Protein AF-A0A160ILK9-F1 (afdb_monomer)

Sequence (97 aa):
MKDNDETINIQKSHFKFLKNQTDKHDRLQKLLLEYMGYSDEFLITKSALQRLKRSDLSEIVLEQRAMIRKLIDDLEPSKRKEHLEYLDKLYMLQSRT

Mean predicted aligned error: 14.03 Å

Structure (mmCIF, N/CA/C/O backbone):
data_AF-A0A160ILK9-F1
#
_entry.id   AF-A0A160ILK9-F1
#
loop_
_atom_site.group_PDB
_atom_site.id
_atom_site.type_symbol
_atom_site.label_atom_id
_atom_site.label_alt_id
_atom_site.label_comp_id
_atom_site.label_asym_id
_atom_site.label_entity_id
_atom_site.label_seq_id
_atom_site.pdbx_PDB_ins_code
_atom_site.Cartn_x
_atom_site.Cartn_y
_atom_site.Cartn_z
_atom_site.occupancy
_atom_site.B_iso_or_equiv
_atom_site.auth_seq_id
_atom_site.auth_comp_id
_atom_site.auth_asym_id
_atom_site.auth_atom_id
_atom_site.pdbx_PDB_model_num
ATOM 1 N N . MET A 1 1 ? 11.417 27.779 -7.950 1.00 41.25 1 MET A N 1
ATOM 2 C CA . MET A 1 1 ? 12.810 27.714 -8.437 1.00 41.25 1 MET A CA 1
ATOM 3 C C . MET A 1 1 ? 12.767 26.856 -9.684 1.00 41.25 1 MET A C 1
ATOM 5 O O . MET A 1 1 ? 12.164 25.796 -9.620 1.00 41.25 1 MET A O 1
ATOM 9 N N . LYS A 1 2 ? 13.202 27.383 -10.832 1.00 45.62 2 LYS A N 1
ATOM 10 C CA . LYS A 1 2 ? 13.252 26.607 -12.076 1.00 45.62 2 LYS A CA 1
ATOM 11 C C . LYS A 1 2 ? 14.440 25.665 -11.942 1.00 45.62 2 LYS A C 1
ATOM 13 O O . LYS A 1 2 ? 15.542 26.158 -11.718 1.00 45.62 2 LYS A O 1
ATOM 18 N N . ASP A 1 3 ? 14.198 24.363 -12.008 1.00 49.69 3 ASP A N 1
ATOM 19 C CA . ASP A 1 3 ? 15.272 23.389 -12.150 1.00 49.69 3 ASP A CA 1
ATOM 20 C C . ASP A 1 3 ? 16.035 23.752 -13.428 1.00 49.69 3 ASP A C 1
ATOM 22 O O . ASP A 1 3 ? 15.456 23.830 -14.514 1.00 49.69 3 ASP A O 1
ATOM 26 N N . ASN A 1 4 ? 17.311 24.107 -13.278 1.00 54.25 4 ASN A N 1
ATOM 27 C CA . ASN A 1 4 ? 18.196 24.279 -14.417 1.00 54.25 4 ASN A CA 1
ATOM 28 C C . ASN A 1 4 ? 18.372 22.892 -15.039 1.00 54.25 4 ASN A C 1
ATOM 30 O O . ASN A 1 4 ? 18.998 22.026 -14.430 1.00 54.25 4 ASN A O 1
ATOM 34 N N . ASP A 1 5 ? 17.820 22.686 -16.235 1.00 58.22 5 ASP A N 1
ATOM 35 C CA . ASP A 1 5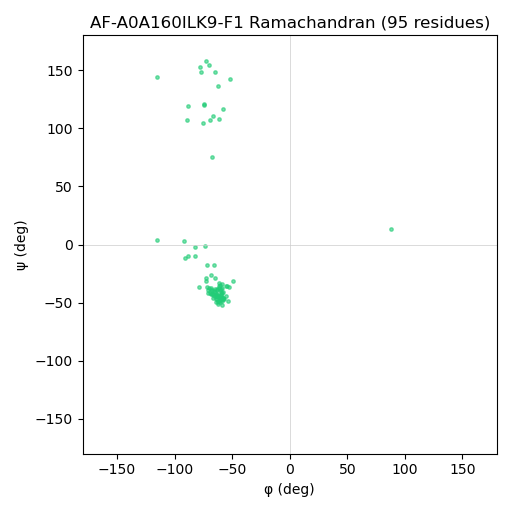 ? 18.119 21.526 -17.078 1.00 58.22 5 ASP A CA 1
ATOM 36 C C . ASP A 1 5 ? 19.579 21.626 -17.557 1.00 58.22 5 ASP A C 1
ATOM 38 O O . ASP A 1 5 ? 19.887 22.008 -18.688 1.00 58.22 5 ASP A O 1
ATOM 42 N N . GLU A 1 6 ? 20.515 21.340 -16.654 1.00 68.00 6 GLU A N 1
ATOM 43 C CA . GLU A 1 6 ? 21.927 21.191 -16.976 1.00 68.00 6 GLU A CA 1
ATOM 44 C C . GLU A 1 6 ? 22.122 19.844 -17.673 1.00 68.00 6 GLU A C 1
ATOM 46 O O . GLU A 1 6 ? 22.100 18.773 -17.065 1.00 68.00 6 GLU A O 1
ATOM 51 N N . THR A 1 7 ? 22.316 19.881 -18.990 1.00 70.06 7 THR A N 1
ATOM 52 C CA . THR A 1 7 ? 22.692 18.693 -19.757 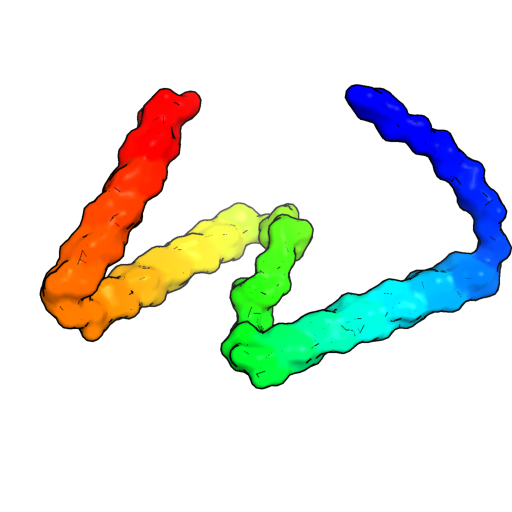1.00 70.06 7 THR A CA 1
ATOM 53 C C . THR A 1 7 ? 24.119 18.278 -19.411 1.00 70.06 7 THR A C 1
ATOM 55 O O . THR A 1 7 ? 25.085 18.909 -19.843 1.00 70.06 7 THR A O 1
ATOM 58 N N . ILE A 1 8 ? 24.258 17.186 -18.659 1.00 72.31 8 ILE A N 1
ATOM 59 C CA . ILE A 1 8 ? 25.553 16.591 -18.315 1.00 72.31 8 ILE A CA 1
ATOM 60 C C . ILE A 1 8 ? 25.952 15.597 -19.410 1.00 72.31 8 ILE A C 1
ATOM 62 O O . ILE A 1 8 ? 25.270 14.600 -19.652 1.00 72.31 8 ILE A O 1
ATOM 66 N N . ASN A 1 9 ? 27.085 15.849 -20.066 1.00 78.25 9 ASN A N 1
ATOM 67 C CA . ASN A 1 9 ? 27.619 14.959 -21.091 1.00 78.25 9 ASN A CA 1
ATOM 68 C C . ASN A 1 9 ? 28.547 13.916 -20.448 1.00 78.25 9 ASN A C 1
ATOM 70 O O . ASN A 1 9 ? 29.650 14.234 -20.007 1.00 78.25 9 ASN A O 1
ATOM 74 N N . ILE A 1 10 ? 28.086 12.669 -20.372 1.00 78.75 10 ILE A N 1
ATOM 75 C CA . ILE A 1 10 ? 28.807 11.550 -19.752 1.00 78.75 10 ILE A CA 1
ATOM 76 C C . ILE A 1 10 ? 29.159 10.482 -20.781 1.00 78.75 10 ILE A C 1
ATOM 78 O O . ILE A 1 10 ? 28.388 10.162 -21.686 1.00 78.75 10 ILE A O 1
ATOM 82 N N . GLN A 1 11 ? 30.329 9.866 -20.603 1.00 87.06 11 GLN A N 1
ATOM 83 C CA . GLN A 1 11 ? 30.734 8.725 -21.417 1.00 87.06 11 GLN A CA 1
ATOM 84 C C . GLN A 1 11 ? 29.764 7.549 -21.227 1.00 87.06 11 GLN A C 1
ATOM 86 O O . GLN A 1 11 ? 29.399 7.198 -20.103 1.00 87.06 11 GLN A O 1
ATOM 91 N N . LYS A 1 12 ? 29.386 6.885 -22.329 1.00 84.50 12 LYS A N 1
ATOM 92 C CA . LYS A 1 12 ? 28.420 5.766 -22.326 1.00 84.50 12 LYS A CA 1
ATOM 93 C C . LYS A 1 12 ? 28.811 4.621 -21.386 1.00 84.50 12 LYS A C 1
ATOM 95 O O . LYS A 1 12 ? 27.939 4.003 -20.779 1.00 84.50 12 LYS A O 1
ATOM 100 N N . SER A 1 13 ? 30.105 4.331 -21.261 1.00 85.31 13 SER A N 1
ATOM 101 C CA . SER A 1 13 ? 30.639 3.322 -20.337 1.00 85.31 13 SER A CA 1
ATOM 102 C C . SER A 1 13 ? 30.386 3.701 -18.878 1.00 85.31 13 SER A C 1
ATOM 104 O O . SER A 1 13 ? 29.918 2.870 -18.101 1.00 85.31 13 SER A O 1
ATOM 106 N N . HIS A 1 14 ? 30.627 4.966 -18.529 1.00 84.94 14 HIS A N 1
ATOM 107 C CA . HIS A 1 14 ? 30.387 5.504 -17.196 1.00 84.94 14 HIS A CA 1
ATOM 108 C C . HIS A 1 14 ? 28.890 5.533 -16.863 1.00 84.94 14 HIS A C 1
ATOM 110 O O . HIS A 1 14 ? 28.493 5.069 -15.799 1.00 84.94 14 HIS A O 1
ATOM 116 N N . PHE A 1 15 ? 28.040 5.944 -17.809 1.00 88.00 15 PHE A N 1
ATOM 117 C CA . PHE A 1 15 ? 26.585 5.853 -17.656 1.00 88.00 15 PHE A CA 1
ATOM 118 C C . PHE A 1 15 ? 26.118 4.411 -17.404 1.00 88.00 15 PHE A C 1
ATOM 120 O O . PHE A 1 15 ? 25.339 4.157 -16.488 1.00 88.00 15 PHE A O 1
ATOM 127 N N . LYS A 1 16 ? 26.621 3.445 -18.185 1.00 88.12 16 LYS A N 1
ATOM 128 C CA . LYS A 1 16 ? 26.276 2.025 -18.023 1.00 88.12 16 LYS A CA 1
ATOM 129 C C . LYS A 1 16 ? 26.724 1.481 -16.667 1.00 88.12 16 LYS A C 1
ATOM 131 O O . LYS A 1 16 ? 26.002 0.700 -16.055 1.00 88.12 16 LYS A O 1
ATOM 136 N N . PHE A 1 17 ? 27.894 1.904 -16.192 1.00 90.88 17 PHE A N 1
ATOM 137 C CA . PHE A 1 17 ? 28.370 1.570 -14.857 1.00 90.88 17 PHE A CA 1
ATOM 138 C C . PHE A 1 17 ? 27.444 2.133 -13.773 1.00 90.88 17 PHE A C 1
ATOM 140 O O . PHE A 1 17 ? 26.989 1.364 -12.931 1.00 90.88 17 PHE A O 1
ATOM 147 N N . LEU A 1 18 ? 27.122 3.429 -13.824 1.00 88.50 18 LEU A N 1
ATOM 148 C CA . LEU A 1 18 ? 26.238 4.079 -12.851 1.00 88.50 18 LEU A CA 1
ATOM 149 C C . LEU A 1 18 ? 24.862 3.413 -12.814 1.00 88.50 18 LEU A C 1
ATOM 151 O O . LEU A 1 18 ? 24.400 3.040 -11.741 1.00 88.50 18 LEU A O 1
ATOM 155 N N . LYS A 1 19 ? 24.262 3.159 -13.982 1.00 90.12 19 LYS A N 1
ATOM 156 C CA . LYS A 1 19 ? 22.977 2.460 -14.085 1.00 90.12 19 LYS A CA 1
ATOM 157 C C . LYS A 1 19 ? 23.021 1.073 -13.439 1.00 90.12 19 LYS A C 1
ATOM 159 O O . LYS A 1 19 ? 22.154 0.745 -12.640 1.00 90.12 19 LYS A O 1
ATOM 164 N N . ASN A 1 20 ? 24.071 0.295 -13.707 1.00 91.19 20 ASN A N 1
ATOM 165 C CA . ASN A 1 20 ? 24.252 -1.010 -13.071 1.00 91.19 20 ASN A CA 1
ATOM 166 C C . ASN A 1 20 ? 24.390 -0.914 -11.540 1.00 91.19 20 ASN A C 1
ATOM 168 O O . ASN A 1 20 ? 23.990 -1.845 -10.845 1.00 91.19 20 ASN A O 1
ATOM 172 N N . GLN A 1 21 ? 24.991 0.155 -11.006 1.00 90.69 21 GLN A N 1
ATOM 173 C CA . GLN A 1 21 ? 25.071 0.361 -9.556 1.00 90.69 21 GLN A CA 1
ATOM 174 C C . GLN A 1 21 ? 23.707 0.722 -8.964 1.00 90.69 21 GLN A C 1
ATOM 176 O O . GLN A 1 21 ? 23.342 0.168 -7.931 1.00 90.69 21 GLN A O 1
ATOM 181 N N . THR A 1 22 ? 22.932 1.574 -9.640 1.00 90.44 22 THR A N 1
ATOM 182 C CA . THR A 1 22 ? 21.551 1.890 -9.249 1.00 90.44 22 THR A CA 1
ATOM 183 C C . THR A 1 22 ? 20.684 0.632 -9.222 1.00 90.44 22 THR A C 1
ATOM 185 O O . THR A 1 22 ? 20.075 0.339 -8.201 1.00 90.44 22 THR A O 1
ATOM 188 N N . ASP A 1 23 ? 20.723 -0.185 -10.278 1.00 85.44 23 ASP A N 1
ATOM 189 C CA . ASP A 1 23 ? 19.930 -1.419 -10.355 1.00 85.44 23 ASP A CA 1
ATOM 190 C C . ASP A 1 23 ? 20.300 -2.415 -9.233 1.00 85.44 23 ASP A C 1
ATOM 192 O O . ASP A 1 23 ? 19.439 -3.099 -8.673 1.00 85.44 23 ASP A O 1
ATOM 196 N N . LYS A 1 24 ? 21.589 -2.499 -8.870 1.00 89.75 24 LYS A N 1
ATOM 197 C CA . LYS A 1 24 ? 22.055 -3.325 -7.743 1.00 89.75 24 LYS A CA 1
ATOM 198 C C . LYS A 1 24 ? 21.565 -2.796 -6.401 1.00 89.75 24 LYS A C 1
ATOM 200 O O . LYS A 1 24 ? 21.159 -3.595 -5.558 1.00 89.75 24 LYS A O 1
ATOM 205 N N . HIS A 1 25 ? 21.620 -1.483 -6.206 1.00 89.25 25 HIS A N 1
ATOM 206 C CA . HIS A 1 25 ? 21.141 -0.838 -4.992 1.00 89.25 25 HIS A CA 1
ATOM 207 C C . HIS A 1 25 ? 19.636 -1.064 -4.810 1.00 89.25 25 HIS A C 1
ATOM 209 O O . HIS A 1 25 ? 19.216 -1.552 -3.763 1.00 89.25 25 HIS A O 1
ATOM 215 N N . ASP A 1 26 ? 18.840 -0.826 -5.854 1.00 79.75 26 ASP A N 1
ATOM 216 C CA . ASP A 1 26 ? 17.388 -1.030 -5.829 1.00 79.75 26 ASP A CA 1
ATOM 217 C C . ASP A 1 26 ? 17.028 -2.488 -5.521 1.00 79.75 26 ASP A C 1
ATOM 219 O O . ASP A 1 26 ? 16.099 -2.769 -4.762 1.00 79.75 26 ASP A O 1
ATOM 223 N N . ARG A 1 27 ? 17.795 -3.439 -6.064 1.00 82.81 27 ARG A N 1
ATOM 224 C CA . ARG A 1 27 ? 17.620 -4.863 -5.768 1.00 82.81 27 ARG A CA 1
ATOM 225 C C . ARG A 1 27 ? 17.944 -5.203 -4.313 1.00 82.81 27 ARG A C 1
ATOM 227 O O . ARG A 1 27 ? 17.198 -5.959 -3.700 1.00 82.81 27 ARG A O 1
ATOM 234 N N . LEU A 1 28 ? 19.041 -4.677 -3.768 1.00 84.12 28 LEU A N 1
ATOM 235 C CA . LEU A 1 28 ? 19.413 -4.892 -2.366 1.00 84.12 28 LEU A CA 1
ATOM 236 C C . LEU A 1 28 ? 18.374 -4.301 -1.414 1.00 84.12 28 LEU A C 1
ATOM 238 O O . LEU A 1 28 ? 18.030 -4.932 -0.419 1.00 84.12 28 LEU A O 1
ATOM 242 N N . GLN A 1 29 ? 17.840 -3.128 -1.747 1.00 78.94 29 GLN A N 1
ATOM 243 C CA . GLN A 1 29 ? 16.784 -2.493 -0.973 1.00 78.94 29 GLN A CA 1
ATOM 244 C C . GLN A 1 29 ? 15.514 -3.352 -0.940 1.00 78.94 29 GLN A C 1
ATOM 246 O O . GLN A 1 29 ? 14.947 -3.538 0.131 1.00 78.94 29 GLN A O 1
ATOM 251 N N . LYS A 1 30 ? 15.094 -3.924 -2.076 1.00 75.12 30 LYS A N 1
ATOM 252 C CA . LYS A 1 30 ? 13.949 -4.850 -2.115 1.00 75.12 30 LYS A CA 1
ATOM 253 C C . LYS A 1 30 ? 14.187 -6.104 -1.279 1.00 75.12 30 LYS A C 1
ATOM 255 O O . LYS A 1 30 ? 13.381 -6.400 -0.408 1.00 75.12 30 LYS A O 1
ATOM 26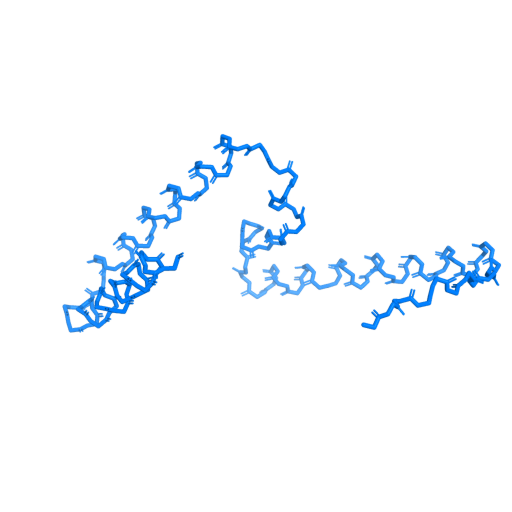0 N N . LEU A 1 31 ? 15.332 -6.762 -1.467 1.00 77.12 31 LEU A N 1
ATOM 261 C CA . LEU A 1 31 ? 15.699 -7.965 -0.711 1.00 77.12 31 LEU A CA 1
ATOM 262 C C . LEU A 1 31 ? 15.741 -7.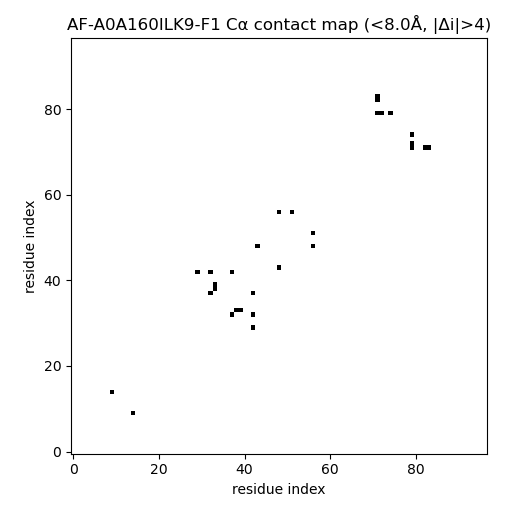720 0.802 1.00 77.12 31 LEU A C 1
ATOM 264 O O . LEU A 1 31 ? 15.346 -8.585 1.577 1.00 77.12 31 LEU A O 1
ATOM 268 N N . LEU A 1 32 ? 16.213 -6.548 1.235 1.00 74.38 32 LEU A N 1
ATOM 269 C CA . LEU A 1 32 ? 16.208 -6.173 2.646 1.00 74.38 32 LEU A CA 1
ATOM 270 C C . LEU A 1 32 ? 14.780 -6.049 3.189 1.00 74.38 32 LEU A C 1
ATOM 272 O O . LEU A 1 32 ? 14.503 -6.502 4.295 1.00 74.38 32 LEU A O 1
ATOM 276 N N . LEU A 1 33 ? 13.879 -5.441 2.421 1.00 68.06 33 LEU A N 1
ATOM 277 C CA . LEU A 1 33 ? 12.494 -5.249 2.838 1.00 68.06 33 LEU A CA 1
ATOM 278 C C . LEU A 1 33 ? 11.717 -6.574 2.855 1.00 68.06 33 LEU A C 1
ATOM 280 O O . LEU A 1 33 ? 10.985 -6.832 3.809 1.00 68.06 33 LEU A O 1
ATOM 284 N N . GLU A 1 34 ? 11.955 -7.447 1.874 1.00 71.81 34 GLU A N 1
ATOM 285 C CA . GLU A 1 34 ? 11.469 -8.832 1.874 1.00 71.81 34 GLU A CA 1
ATOM 286 C C . GLU A 1 34 ? 11.991 -9.602 3.102 1.00 71.81 34 GLU A C 1
ATOM 288 O O . GLU A 1 34 ? 11.214 -10.236 3.813 1.00 71.81 34 GLU A O 1
ATOM 293 N N . TYR A 1 35 ? 13.291 -9.494 3.415 1.00 66.56 35 TYR A N 1
ATOM 294 C CA . TYR A 1 35 ? 13.898 -10.115 4.602 1.00 66.56 35 TYR A CA 1
ATOM 295 C C . TYR A 1 35 ? 13.288 -9.606 5.917 1.00 66.56 35 TYR A C 1
ATOM 297 O O . TYR A 1 35 ? 13.134 -10.367 6.869 1.00 66.56 35 TYR A O 1
ATOM 305 N N . MET A 1 36 ? 12.904 -8.330 5.972 1.00 70.00 36 MET A N 1
ATOM 306 C CA . MET A 1 36 ? 12.194 -7.740 7.111 1.00 70.00 36 MET A CA 1
ATOM 307 C C . MET A 1 36 ? 10.721 -8.175 7.212 1.00 70.00 36 MET A C 1
ATOM 309 O O . MET A 1 36 ? 10.042 -7.776 8.157 1.00 70.00 36 MET A O 1
ATOM 313 N N . GLY A 1 37 ? 10.228 -8.990 6.274 1.00 54.41 37 GLY A N 1
ATOM 314 C CA . GLY A 1 37 ? 8.879 -9.549 6.291 1.00 54.41 37 GLY A CA 1
ATOM 315 C C . GLY A 1 37 ? 7.815 -8.672 5.631 1.00 54.41 37 GLY A C 1
ATOM 316 O O . GLY A 1 37 ? 6.629 -8.939 5.812 1.00 54.41 37 GLY A O 1
ATOM 317 N N . TYR A 1 38 ? 8.201 -7.640 4.873 1.00 67.38 38 TYR A N 1
ATOM 318 C CA . TYR A 1 38 ? 7.245 -6.906 4.042 1.00 67.38 38 TYR A CA 1
ATOM 319 C C . TYR A 1 38 ? 6.882 -7.758 2.821 1.00 67.38 38 TYR A C 1
ATOM 321 O O . TYR A 1 38 ? 7.755 -8.111 2.030 1.00 67.38 38 TYR A O 1
ATOM 329 N N . SER A 1 39 ? 5.598 -8.083 2.651 1.00 57.00 39 SER A N 1
ATOM 330 C CA . SER A 1 39 ? 5.091 -8.693 1.418 1.00 57.00 39 SER A CA 1
ATOM 331 C C . SER A 1 39 ? 5.221 -7.719 0.243 1.00 57.00 39 SER A C 1
ATOM 333 O O . SER A 1 39 ? 5.093 -6.507 0.425 1.00 57.00 39 SER A O 1
ATOM 335 N N . ASP A 1 40 ? 5.433 -8.242 -0.970 1.00 57.09 40 ASP A N 1
ATOM 336 C CA . ASP A 1 40 ? 5.582 -7.460 -2.214 1.00 57.09 40 ASP A CA 1
ATOM 337 C C . ASP A 1 40 ? 4.475 -6.403 -2.407 1.00 57.09 40 ASP A C 1
ATOM 339 O O . ASP A 1 40 ? 4.717 -5.313 -2.926 1.00 57.09 40 ASP A O 1
ATOM 343 N N . GLU A 1 41 ? 3.268 -6.686 -1.917 1.00 54.41 41 GLU A N 1
ATOM 344 C CA . GLU A 1 41 ? 2.103 -5.794 -1.934 1.00 54.41 41 GLU A CA 1
ATOM 345 C C . GLU A 1 41 ? 2.287 -4.520 -1.083 1.00 54.41 41 GLU A C 1
ATOM 347 O O . GLU A 1 41 ? 1.753 -3.465 -1.426 1.00 54.41 41 GLU A O 1
ATOM 352 N N . PHE A 1 42 ? 3.095 -4.570 -0.017 1.00 53.16 42 PHE A N 1
ATOM 353 C CA . PHE A 1 42 ? 3.476 -3.406 0.801 1.00 53.16 42 PHE A CA 1
ATOM 354 C C . PHE A 1 42 ? 4.721 -2.682 0.273 1.00 53.16 42 PHE A C 1
ATOM 356 O O . PHE A 1 42 ? 5.024 -1.572 0.712 1.00 53.16 42 PHE A O 1
ATOM 363 N N . LEU A 1 43 ? 5.422 -3.278 -0.695 1.00 58.34 43 LEU A N 1
ATOM 364 C CA . LEU A 1 43 ? 6.572 -2.689 -1.391 1.00 58.34 43 LEU A CA 1
ATOM 365 C C . LEU A 1 43 ? 6.174 -1.940 -2.660 1.00 58.34 43 LEU A C 1
ATOM 367 O O . LEU A 1 43 ? 7.029 -1.405 -3.375 1.00 58.34 43 LEU A O 1
ATOM 371 N N . ILE A 1 44 ? 4.871 -1.869 -2.934 1.00 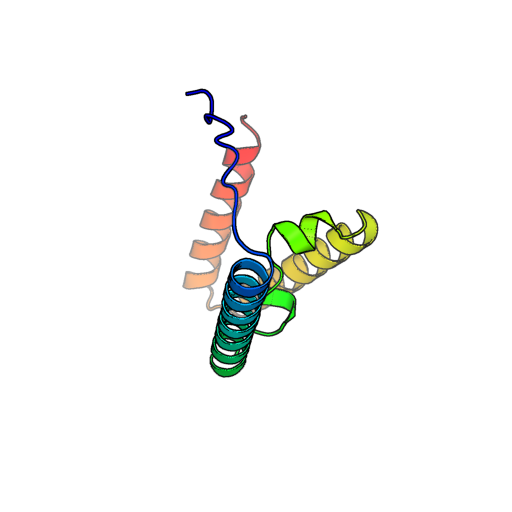64.88 44 ILE A N 1
ATOM 372 C CA . ILE A 1 44 ? 4.321 -1.098 -4.033 1.00 64.88 44 ILE A CA 1
ATOM 373 C C . ILE A 1 44 ? 4.667 0.384 -3.827 1.00 64.88 44 ILE A C 1
ATOM 375 O O . ILE A 1 44 ? 4.146 1.095 -2.968 1.00 64.88 44 ILE A O 1
ATOM 379 N N . THR A 1 45 ? 5.582 0.868 -4.661 1.00 69.00 45 THR A N 1
ATOM 380 C CA . THR A 1 45 ? 5.986 2.269 -4.670 1.00 69.00 45 THR A CA 1
ATOM 381 C C . THR A 1 45 ? 4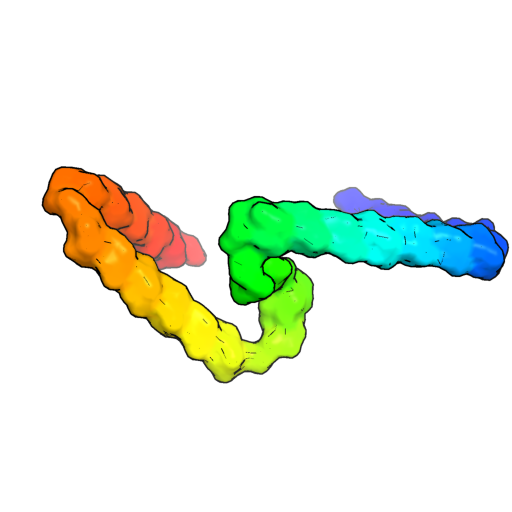.882 3.144 -5.263 1.00 69.00 45 THR A C 1
ATOM 383 O O . THR A 1 45 ? 4.071 2.706 -6.082 1.00 69.00 45 THR A O 1
ATOM 386 N N . LYS A 1 46 ? 4.888 4.440 -4.930 1.00 67.69 46 LYS A N 1
ATOM 387 C CA . LYS A 1 46 ? 3.960 5.422 -5.521 1.00 67.69 46 LYS A CA 1
ATOM 388 C C . LYS A 1 46 ? 3.979 5.403 -7.058 1.00 67.69 46 LYS A C 1
ATOM 390 O O . LYS A 1 46 ? 2.935 5.557 -7.684 1.00 67.69 46 LYS A O 1
ATOM 395 N N . SER A 1 47 ? 5.148 5.191 -7.666 1.00 69.94 47 SER A N 1
ATOM 396 C CA . SER A 1 47 ? 5.293 5.089 -9.122 1.00 69.94 47 SER A CA 1
ATOM 397 C C . SER A 1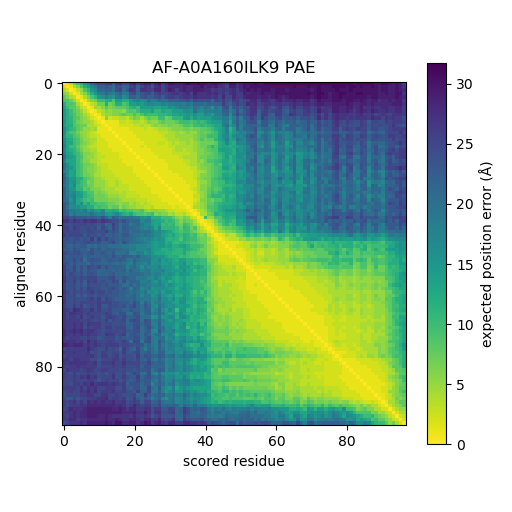 47 ? 4.733 3.783 -9.689 1.00 69.94 47 SER A C 1
ATOM 399 O O . SER A 1 47 ? 4.229 3.784 -10.809 1.00 69.94 47 SER A O 1
ATOM 401 N N . ALA A 1 48 ? 4.776 2.683 -8.931 1.00 69.75 48 ALA A N 1
ATOM 402 C CA . ALA A 1 48 ? 4.115 1.437 -9.302 1.00 69.75 48 ALA A CA 1
ATOM 403 C C . ALA A 1 48 ? 2.584 1.571 -9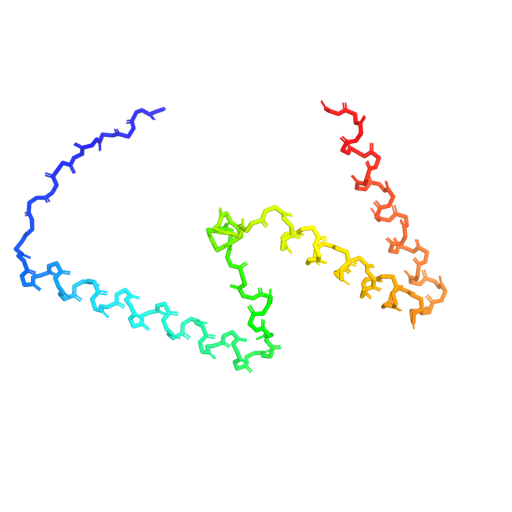.229 1.00 69.75 48 ALA A C 1
ATOM 405 O O . ALA A 1 48 ? 1.913 1.176 -10.178 1.00 69.75 48 ALA A O 1
ATOM 406 N N . LEU A 1 49 ? 2.036 2.231 -8.196 1.00 74.12 49 LEU A N 1
ATOM 407 C CA . LEU A 1 49 ? 0.591 2.518 -8.094 1.00 74.12 49 LEU A CA 1
ATOM 408 C C . LEU A 1 49 ? 0.068 3.320 -9.285 1.00 74.12 49 LEU A C 1
ATOM 410 O O . LEU A 1 49 ? -1.005 3.036 -9.801 1.00 74.12 49 LEU A O 1
ATOM 414 N N . GLN A 1 50 ? 0.837 4.305 -9.754 1.00 76.94 50 GLN A N 1
ATOM 415 C CA . GLN A 1 50 ? 0.457 5.135 -10.902 1.00 76.94 50 GLN A CA 1
ATOM 416 C C . GLN A 1 50 ? 0.377 4.362 -12.226 1.00 76.94 50 GLN A C 1
ATOM 418 O O . GLN A 1 50 ? -0.216 4.859 -13.180 1.00 76.94 50 GLN A O 1
ATOM 423 N N . ARG A 1 51 ? 0.980 3.170 -12.303 1.00 83.12 51 ARG A N 1
ATOM 424 C CA . ARG A 1 51 ? 0.944 2.305 -13.492 1.00 83.12 51 ARG A CA 1
ATOM 425 C C . ARG A 1 51 ? -0.223 1.319 -13.478 1.00 83.12 51 ARG A C 1
ATOM 427 O O . ARG A 1 51 ? -0.469 0.686 -14.502 1.00 83.12 51 ARG A O 1
ATOM 434 N N . LEU A 1 52 ? -0.913 1.167 -12.348 1.00 82.38 52 LEU A N 1
ATOM 435 C CA . LEU A 1 52 ? -2.049 0.260 -12.222 1.00 82.38 52 LEU A CA 1
ATOM 436 C C . LEU A 1 52 ? -3.305 0.857 -12.854 1.00 82.38 52 LEU A C 1
ATOM 438 O O . LEU A 1 52 ? -3.487 2.078 -12.912 1.00 82.38 52 LEU A O 1
ATOM 442 N N . LYS A 1 53 ? -4.204 -0.017 -13.315 1.00 88.81 53 LYS A N 1
ATOM 443 C CA . LYS A 1 53 ? -5.519 0.426 -13.772 1.00 88.81 53 LYS A CA 1
ATOM 444 C C . LYS A 1 53 ? -6.345 0.875 -12.575 1.00 88.81 53 LYS A C 1
ATOM 446 O O . LYS A 1 53 ? -6.175 0.414 -11.449 1.00 88.81 53 LYS A O 1
ATOM 451 N N . ARG A 1 54 ? -7.306 1.757 -12.842 1.00 86.56 54 ARG A N 1
ATOM 452 C CA . ARG A 1 54 ? -8.233 2.246 -11.816 1.00 86.56 54 ARG A CA 1
ATOM 453 C C . ARG A 1 54 ? -9.037 1.115 -11.156 1.00 86.56 54 ARG A C 1
ATOM 455 O O . ARG A 1 54 ? -9.319 1.226 -9.969 1.00 86.56 54 ARG A O 1
ATOM 462 N N . SER A 1 55 ? -9.384 0.064 -11.906 1.00 85.94 55 SER A N 1
ATOM 463 C CA . SER A 1 55 ? -10.038 -1.148 -11.384 1.00 85.94 55 SER A CA 1
ATOM 464 C C . SER A 1 55 ? -9.183 -1.820 -10.314 1.00 85.94 55 SER A C 1
ATOM 466 O O . SER A 1 55 ? -9.627 -1.998 -9.186 1.00 85.94 55 SER A O 1
ATOM 468 N N . ASP A 1 56 ? -7.922 -2.069 -10.642 1.00 81.88 56 ASP A N 1
ATOM 469 C CA . ASP A 1 56 ? -6.992 -2.815 -9.798 1.00 81.88 56 ASP A CA 1
ATOM 470 C C . ASP A 1 56 ? -6.683 -2.009 -8.525 1.00 81.88 56 ASP A C 1
ATOM 472 O O . ASP A 1 56 ? -6.680 -2.532 -7.415 1.00 81.88 56 ASP A O 1
ATOM 476 N N . LEU A 1 57 ? -6.537 -0.684 -8.658 1.00 82.81 57 LEU A N 1
ATOM 477 C CA . LEU A 1 57 ? -6.412 0.220 -7.512 1.00 82.81 57 LEU A CA 1
ATOM 478 C C . LEU A 1 57 ? -7.642 0.184 -6.598 1.00 82.81 57 LEU A C 1
ATOM 480 O O . LEU A 1 57 ? -7.498 0.264 -5.379 1.00 82.81 57 LEU A O 1
ATOM 484 N N . SER A 1 58 ? -8.849 0.098 -7.164 1.00 80.94 58 SER A N 1
ATOM 485 C CA . SER A 1 58 ? -10.069 0.037 -6.356 1.00 80.94 58 SER A CA 1
ATOM 486 C C . SER A 1 58 ? -10.187 -1.273 -5.581 1.00 80.94 58 SER A C 1
ATOM 488 O O . SER A 1 58 ? -10.589 -1.234 -4.420 1.00 80.94 58 SER A O 1
ATOM 490 N N . GLU A 1 59 ? -9.772 -2.395 -6.170 1.00 83.81 59 GLU A N 1
ATOM 491 C CA . GLU A 1 59 ? -9.730 -3.698 -5.499 1.00 83.81 59 GLU A CA 1
ATOM 492 C C . GLU A 1 59 ? -8.729 -3.688 -4.341 1.00 83.81 59 GLU A C 1
ATOM 494 O O . GLU A 1 59 ? -9.119 -3.968 -3.208 1.00 83.81 59 GLU A O 1
ATOM 499 N N . ILE A 1 60 ? -7.501 -3.211 -4.576 1.00 82.00 60 ILE A N 1
ATOM 500 C CA . ILE A 1 60 ? -6.468 -3.084 -3.532 1.00 82.00 60 ILE A CA 1
ATOM 501 C C . ILE A 1 60 ? -6.976 -2.246 -2.350 1.00 82.00 60 ILE A C 1
ATOM 503 O O . ILE A 1 60 ? -6.807 -2.616 -1.189 1.00 82.00 60 ILE A O 1
ATOM 507 N N . VAL A 1 61 ? -7.640 -1.115 -2.617 1.00 82.81 61 VAL A N 1
ATOM 508 C CA . VAL A 1 61 ? -8.197 -0.264 -1.553 1.00 82.81 61 VAL A CA 1
ATOM 509 C C . VAL A 1 61 ? -9.301 -0.984 -0.773 1.00 82.81 61 VAL A C 1
ATOM 511 O O . VAL A 1 61 ? -9.400 -0.815 0.446 1.00 82.81 61 VAL A O 1
ATOM 514 N N . LEU A 1 62 ? -10.151 -1.766 -1.442 1.00 79.81 62 LEU A N 1
ATOM 515 C CA . LEU A 1 62 ? -11.216 -2.528 -0.788 1.00 79.81 62 LEU A CA 1
ATOM 516 C C . LEU A 1 62 ? -10.652 -3.654 0.086 1.00 79.81 62 LEU A C 1
ATOM 518 O O . LEU A 1 62 ? -11.092 -3.805 1.228 1.00 79.81 62 LEU A O 1
ATOM 522 N N . GLU A 1 63 ? -9.652 -4.381 -0.401 1.00 82.44 63 GLU A N 1
ATOM 523 C CA . GLU A 1 63 ? -8.963 -5.439 0.342 1.00 82.44 63 GLU A CA 1
ATOM 524 C C . GLU A 1 63 ? -8.246 -4.885 1.575 1.00 82.44 63 GLU A C 1
ATOM 526 O O . GLU A 1 63 ? -8.447 -5.378 2.687 1.00 82.44 63 GLU A O 1
ATOM 531 N N . GLN A 1 64 ? -7.503 -3.785 1.421 1.00 80.31 64 GLN A N 1
ATOM 532 C CA . GLN A 1 64 ? -6.853 -3.104 2.543 1.00 80.31 64 GLN A CA 1
ATOM 533 C C . GLN A 1 64 ? -7.871 -2.633 3.588 1.00 80.31 64 GLN A C 1
ATOM 535 O O . GLN A 1 64 ? -7.649 -2.795 4.788 1.00 80.31 64 GLN A O 1
ATOM 540 N N . ARG A 1 65 ? -9.023 -2.095 3.162 1.00 80.88 65 ARG A N 1
ATOM 541 C CA . ARG A 1 65 ? -10.107 -1.708 4.082 1.00 80.88 65 ARG A CA 1
ATOM 542 C C . ARG A 1 65 ? -10.677 -2.905 4.836 1.00 80.88 65 ARG A C 1
ATOM 544 O O . ARG A 1 65 ? -10.935 -2.786 6.033 1.00 80.88 65 ARG A O 1
ATOM 551 N N . ALA A 1 66 ? -10.885 -4.032 4.160 1.00 77.12 66 ALA A N 1
ATOM 552 C CA . ALA A 1 66 ? -11.381 -5.253 4.788 1.00 77.12 66 ALA A CA 1
ATOM 553 C C . ALA A 1 66 ? -10.379 -5.799 5.816 1.00 77.12 66 ALA A C 1
ATOM 555 O O . ALA A 1 66 ? -10.765 -6.114 6.942 1.00 77.12 66 ALA A O 1
ATOM 556 N N . MET A 1 67 ? -9.090 -5.821 5.467 1.00 81.12 67 MET A N 1
ATOM 557 C CA . MET A 1 67 ? -8.011 -6.223 6.366 1.00 81.12 67 MET A CA 1
ATOM 558 C C . MET A 1 67 ? -7.941 -5.323 7.603 1.00 81.12 67 MET A C 1
ATOM 560 O O . MET A 1 67 ? -7.932 -5.827 8.721 1.00 81.12 67 MET A O 1
ATOM 564 N N . ILE A 1 68 ? -7.947 -3.997 7.424 1.00 82.81 68 ILE A N 1
ATOM 565 C CA . ILE A 1 68 ? -7.897 -3.037 8.538 1.00 82.81 68 ILE A CA 1
ATOM 566 C C . ILE A 1 68 ? -9.097 -3.220 9.471 1.00 82.81 68 ILE A C 1
ATOM 568 O O . ILE A 1 68 ? -8.917 -3.232 10.684 1.00 82.81 68 ILE A O 1
ATOM 572 N N . ARG A 1 69 ? -10.311 -3.402 8.932 1.00 81.81 69 ARG A N 1
ATOM 573 C CA . ARG A 1 69 ? -11.503 -3.664 9.757 1.00 81.81 69 ARG A CA 1
ATOM 574 C C . ARG A 1 69 ? -11.351 -4.935 10.578 1.00 81.81 69 ARG A C 1
ATOM 576 O O . ARG A 1 69 ? -11.563 -4.886 11.780 1.00 81.81 69 ARG A O 1
ATOM 583 N N . LYS A 1 70 ? -10.908 -6.026 9.950 1.00 86.00 70 LYS A N 1
ATOM 584 C CA . LYS A 1 70 ? -10.665 -7.292 10.645 1.00 86.00 70 LYS A CA 1
ATOM 585 C C . LYS A 1 70 ? -9.639 -7.130 11.769 1.00 86.00 70 LYS A C 1
ATOM 587 O O . LYS A 1 70 ? -9.899 -7.539 12.889 1.00 86.00 70 LYS A O 1
ATOM 592 N N . LEU A 1 71 ? -8.515 -6.467 11.490 1.00 85.25 71 LEU A N 1
ATOM 593 C CA . LEU A 1 71 ? -7.488 -6.203 12.498 1.00 85.25 71 LEU A CA 1
ATOM 594 C C . LEU A 1 71 ? -8.036 -5.380 13.667 1.00 85.25 71 LEU A C 1
ATOM 596 O O . LEU A 1 71 ? -7.743 -5.698 14.809 1.00 85.25 71 LEU A O 1
ATOM 600 N N . ILE A 1 72 ? -8.847 -4.353 13.398 1.00 86.06 72 ILE A N 1
ATOM 601 C CA . ILE A 1 72 ? -9.487 -3.529 14.434 1.00 86.06 72 ILE A CA 1
ATOM 602 C C . ILE A 1 72 ? -10.495 -4.342 15.254 1.00 86.06 72 ILE A C 1
ATOM 604 O O . ILE A 1 72 ? -10.565 -4.177 16.473 1.00 86.06 72 ILE A O 1
ATOM 608 N N . ASP A 1 73 ? -11.260 -5.218 14.609 1.00 84.38 73 ASP A N 1
ATOM 609 C CA . ASP A 1 73 ? -12.228 -6.093 15.272 1.00 84.38 73 ASP A CA 1
ATOM 610 C C . ASP A 1 73 ? -11.560 -7.155 16.154 1.00 84.38 73 ASP A C 1
ATOM 612 O O . ASP A 1 73 ? -12.153 -7.565 17.154 1.00 84.38 73 ASP A O 1
ATOM 616 N N . ASP A 1 74 ? -10.320 -7.531 15.846 1.00 91.19 74 ASP A N 1
ATOM 617 C CA . ASP A 1 74 ? -9.507 -8.439 16.657 1.00 91.19 74 ASP A CA 1
ATOM 618 C C . ASP A 1 74 ? -8.806 -7.719 17.833 1.00 91.19 74 ASP A C 1
ATOM 620 O O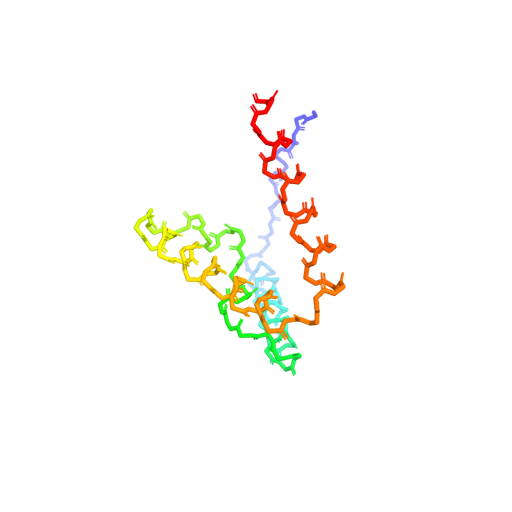 . ASP A 1 74 ? -8.260 -8.371 18.724 1.00 91.19 74 ASP A O 1
ATOM 624 N N . LEU A 1 75 ? -8.829 -6.377 17.890 1.00 90.62 75 LEU A N 1
ATOM 625 C CA . LEU A 1 75 ? -8.257 -5.619 19.007 1.00 90.62 75 LEU A CA 1
ATOM 626 C C . LEU A 1 75 ? -9.154 -5.628 20.248 1.00 90.62 75 LEU A C 1
ATOM 628 O O . LEU A 1 75 ? -10.388 -5.544 20.171 1.00 90.62 75 LEU A O 1
ATOM 632 N N . GLU A 1 76 ? -8.493 -5.570 21.405 1.00 92.94 76 GLU A N 1
ATOM 633 C CA . GLU A 1 76 ? -9.123 -5.306 22.697 1.00 92.94 76 GLU A CA 1
ATOM 634 C C . GLU A 1 76 ? -9.990 -4.031 22.658 1.00 92.94 76 GLU A C 1
ATOM 636 O O . GLU A 1 76 ? -9.589 -3.032 22.042 1.00 92.94 76 GLU A O 1
ATOM 641 N N . PRO A 1 77 ? -11.153 -4.000 23.340 1.00 90.31 77 PRO A N 1
ATOM 642 C CA . PRO A 1 77 ? -12.122 -2.906 23.222 1.00 90.31 77 PRO A CA 1
ATOM 643 C C . PRO A 1 77 ? -11.545 -1.510 23.496 1.00 90.31 77 PRO A C 1
ATOM 645 O O . PRO A 1 77 ? -11.924 -0.537 22.840 1.00 90.31 77 PRO A O 1
ATOM 648 N N . SER A 1 78 ? -10.603 -1.404 24.439 1.00 87.38 78 SER A N 1
ATOM 649 C CA . SER A 1 78 ? -9.942 -0.142 24.791 1.00 87.38 78 SER A CA 1
ATOM 650 C C . SER A 1 78 ? -9.094 0.413 23.642 1.00 87.38 78 SER A C 1
ATOM 652 O O . SER A 1 78 ? -9.148 1.610 23.364 1.00 87.38 78 SER A O 1
ATOM 654 N N . LYS A 1 79 ? -8.364 -0.455 22.933 1.00 88.31 79 LYS A N 1
ATOM 655 C CA . LYS A 1 79 ? -7.516 -0.092 21.789 1.00 88.31 79 LYS A CA 1
ATOM 656 C C . LYS A 1 79 ? -8.324 0.109 20.517 1.00 88.31 79 LYS A C 1
ATOM 658 O O . LYS A 1 79 ? -8.054 1.033 19.755 1.00 88.31 79 LYS A O 1
ATOM 663 N N . ARG A 1 80 ? -9.373 -0.688 20.326 1.00 90.56 80 ARG A N 1
ATOM 664 C CA . ARG A 1 80 ? -10.316 -0.538 19.214 1.00 90.56 80 ARG A CA 1
ATOM 665 C C . ARG A 1 80 ? -10.895 0.873 19.142 1.00 90.56 80 ARG A C 1
ATOM 667 O O . ARG A 1 80 ? -10.876 1.488 18.080 1.00 90.56 80 ARG A O 1
ATOM 674 N N . LYS A 1 81 ? -11.369 1.401 20.276 1.00 88.94 81 LYS A N 1
ATOM 675 C CA . LYS A 1 81 ? -11.950 2.748 20.353 1.00 88.94 81 LYS A CA 1
ATOM 676 C C . LYS A 1 81 ? -10.944 3.836 19.965 1.00 88.94 81 LYS A C 1
ATOM 678 O O . LYS A 1 81 ? -11.279 4.702 19.165 1.00 88.94 81 LYS A O 1
ATOM 683 N N . GLU A 1 82 ? -9.715 3.752 20.475 1.00 90.31 82 GLU A N 1
ATOM 684 C CA . GLU A 1 82 ? -8.626 4.685 20.152 1.00 90.31 82 GLU A CA 1
ATOM 685 C C . GLU A 1 82 ? -8.355 4.737 18.636 1.00 90.31 82 GLU A C 1
ATOM 687 O O . GLU A 1 82 ? -8.290 5.816 18.042 1.00 90.31 82 GLU A O 1
ATOM 692 N N . HIS A 1 83 ? -8.262 3.573 17.986 1.00 86.88 83 HIS A N 1
ATOM 693 C CA . HIS A 1 83 ? -7.998 3.493 16.548 1.00 86.88 83 HIS A CA 1
ATOM 694 C C . HIS A 1 83 ? -9.187 3.935 15.685 1.00 86.88 83 HIS A C 1
ATOM 696 O O . HIS A 1 83 ? -8.974 4.589 14.664 1.00 86.88 83 HIS A O 1
ATOM 702 N N . LEU A 1 84 ? -10.426 3.639 16.091 1.00 86.56 84 LEU A N 1
ATOM 703 C CA . LEU A 1 84 ? -11.624 4.119 15.393 1.00 86.56 84 LEU A CA 1
ATOM 704 C C . LEU A 1 84 ? -11.732 5.648 15.446 1.00 86.56 84 LEU A C 1
ATOM 706 O O . LEU A 1 84 ? -11.895 6.280 14.406 1.00 86.56 84 LEU A O 1
ATOM 710 N N . GLU A 1 85 ? -11.538 6.256 16.619 1.00 88.25 85 GLU A N 1
ATOM 711 C CA . GLU A 1 85 ? -11.558 7.718 16.765 1.00 88.25 85 GLU A CA 1
ATOM 712 C C . GLU A 1 85 ? -10.460 8.402 15.936 1.00 88.25 85 GLU A C 1
ATOM 714 O O . GLU A 1 85 ? -10.660 9.496 15.401 1.00 88.25 85 GLU A O 1
ATOM 719 N N . TYR A 1 86 ? -9.288 7.773 15.817 1.00 86.88 86 TYR A N 1
ATOM 720 C CA . TYR A 1 86 ? -8.211 8.268 14.963 1.00 86.88 86 TYR A CA 1
ATOM 721 C C . TYR A 1 86 ? -8.579 8.211 13.473 1.00 86.88 86 TYR A C 1
ATOM 723 O O . TYR A 1 86 ? -8.382 9.195 12.753 1.00 86.88 86 TYR A O 1
ATOM 731 N N . LEU A 1 87 ? -9.149 7.092 13.013 1.00 83.12 87 LEU A N 1
ATOM 732 C CA . LEU A 1 87 ? -9.614 6.943 11.633 1.00 83.12 87 LEU A CA 1
ATOM 733 C C . LEU A 1 87 ? -10.723 7.945 11.299 1.00 83.12 87 LEU A C 1
ATOM 735 O O . LEU A 1 87 ? -10.653 8.602 10.260 1.00 83.12 87 LEU A O 1
ATOM 739 N N . ASP A 1 88 ? -11.697 8.128 12.190 1.00 84.25 88 ASP A N 1
ATOM 740 C CA . ASP A 1 88 ? -12.785 9.091 12.005 1.00 84.25 88 ASP A CA 1
ATOM 741 C C . ASP A 1 88 ? -12.254 10.519 11.846 1.00 84.25 88 ASP A C 1
ATOM 743 O O . ASP A 1 88 ? -12.689 11.250 10.953 1.00 84.25 88 ASP A O 1
ATOM 747 N N . LYS A 1 89 ? -11.255 10.918 12.646 1.00 86.38 89 LYS A N 1
ATOM 748 C CA . LYS A 1 89 ? -10.603 12.229 12.502 1.00 86.38 89 LYS A CA 1
ATOM 749 C C . LYS A 1 89 ? -9.963 12.392 11.128 1.00 86.38 89 LYS A C 1
ATOM 751 O O . LYS A 1 89 ? -10.163 13.430 10.500 1.00 86.38 89 LYS A O 1
ATOM 756 N N . LEU A 1 90 ? -9.229 11.388 10.647 1.00 79.44 90 LEU A N 1
ATOM 757 C CA . LEU A 1 90 ? -8.587 11.430 9.329 1.00 79.44 90 LEU A CA 1
ATOM 758 C C . LEU A 1 90 ? -9.607 11.609 8.194 1.00 79.44 90 LEU A C 1
ATOM 760 O O . LEU A 1 90 ? -9.406 12.461 7.327 1.00 79.44 90 LEU A O 1
ATOM 764 N N . TYR A 1 91 ? -10.717 10.867 8.219 1.00 73.69 91 TYR A N 1
ATOM 765 C CA . TYR A 1 91 ? -11.755 10.963 7.185 1.00 73.69 91 TYR A CA 1
ATOM 766 C C . TYR A 1 91 ? -12.544 12.281 7.250 1.00 73.69 91 TYR A C 1
ATOM 768 O O . TYR A 1 91 ? -12.855 12.880 6.217 1.00 73.69 91 TYR A O 1
ATOM 776 N N . MET A 1 92 ? -12.829 12.783 8.454 1.00 72.62 92 MET A N 1
ATOM 777 C CA . MET A 1 92 ? -13.554 14.045 8.640 1.00 72.62 92 MET A CA 1
ATOM 778 C C . MET A 1 92 ? -12.703 15.278 8.297 1.00 72.62 92 MET A C 1
ATOM 780 O O . MET A 1 92 ? -13.249 16.290 7.859 1.00 72.62 92 MET A O 1
ATOM 784 N N . LEU A 1 93 ? -11.375 15.203 8.446 1.00 58.56 93 LEU A N 1
ATOM 785 C CA . LEU A 1 93 ? -10.437 16.254 8.026 1.00 58.56 93 LEU A CA 1
ATOM 786 C C . LEU A 1 93 ? -10.356 16.389 6.501 1.00 58.56 93 LEU A C 1
ATOM 788 O O . LEU A 1 93 ? -10.328 17.506 5.995 1.00 58.56 93 LEU A O 1
ATOM 792 N N . GLN A 1 94 ? -10.386 15.273 5.769 1.00 53.97 94 GLN A N 1
ATOM 793 C CA . GLN A 1 94 ? -10.363 15.278 4.299 1.00 53.97 94 GLN A CA 1
ATOM 794 C C . GLN A 1 94 ? -11.672 15.768 3.667 1.00 53.97 94 GLN A C 1
ATOM 796 O O . GLN A 1 94 ? -11.683 16.148 2.504 1.00 53.97 94 GLN A O 1
ATOM 801 N N . SER A 1 95 ? -12.769 15.792 4.426 1.00 52.28 95 SER A N 1
ATOM 802 C CA . SER A 1 95 ? -14.085 16.241 3.949 1.00 52.28 95 SER A CA 1
ATOM 803 C C . SER A 1 95 ? -14.261 17.771 3.972 1.00 52.28 95 SER A C 1
ATOM 805 O O . SER A 1 95 ? -15.332 18.268 3.630 1.00 52.28 95 SER A O 1
ATOM 807 N N . ARG A 1 96 ? -13.251 18.524 4.441 1.00 48.66 96 ARG A N 1
ATOM 808 C CA . ARG A 1 96 ? -13.307 19.985 4.663 1.00 48.66 96 ARG A CA 1
ATOM 809 C C . ARG A 1 96 ? -12.354 20.804 3.776 1.00 48.66 96 ARG A C 1
ATOM 811 O O . ARG A 1 96 ? -12.289 22.018 3.947 1.00 48.66 96 ARG A O 1
ATOM 818 N N . THR A 1 97 ? -11.639 20.161 2.859 1.00 42.56 97 THR A N 1
ATOM 819 C CA . THR A 1 97 ? -10.743 20.767 1.852 1.00 42.56 97 THR A CA 1
ATOM 820 C C . THR A 1 97 ? -11.193 20.364 0.467 1.00 42.56 97 THR A C 1
ATOM 822 O O . THR A 1 97 ? -11.206 21.243 -0.417 1.00 42.56 97 THR A O 1
#

Foldseek 3Di:
DDPPPPDDDDDPVVVVVVVVVVVVVVVVVVVVCVVVVDDVLNVCDPVNLVPDDPVVNVVSVVVVVVVVVVVLVPDDPVVSVVVVVVVVVVVVVVVPD

Radius of gyration: 21.02 Å; Cα contacts (8 Å, |Δi|>4): 15; chains: 1; bounding box: 45×38×47 Å

pLDDT: mean 76.98, std 12.95, range [41.25, 92.94]

Solvent-accessible surface area (backbone atoms only — not comparable to full-atom values): 5884 Å² total; per-residue (Å²): 131,83,81,76,86,74,84,79,91,70,58,70,69,60,52,53,49,54,50,54,50,50,56,50,50,57,49,52,55,50,54,51,42,45,72,72,66,49,53,73,82,77,65,61,43,75,72,54,58,72,71,51,54,72,68,58,53,50,50,53,53,51,52,52,50,52,50,52,50,52,56,44,71,72,41,58,72,76,57,28,52,57,53,50,57,52,51,51,50,56,58,59,57,65,75,77,117

Secondary structure (DSSP, 8-state):
-----------HHHHHHHHHHHHHHHHHHHHHHHHTT--GGGS--HHHHTTS-HHHHHHHHHHHHHHHHHHHHTS-HHHHHHHHHHHHHHHHHHTT-

Organism: NCBI:txid1221500